Protein AF-A0A0G4MJD3-F1 (afdb_monomer)

InterPro domains:
  IPR001326 Translation elongation factor EF1B, beta/delta chains, conserved site [PS00824] (69-77)
  IPR018940 Elongation factor 1 beta central acidic region, eukaryote [PF10587] (75-102)
  IPR018940 Elongation factor 1 beta central acidic region, eukaryote [SM01182] (75-102)
  IPR049720 Translation elongation factor EF1B, beta/delta subunit [PTHR11595] (1-117)

pLDDT: mean 70.7, std 16.85, range [39.75, 95.25]

Mean predicted aligned error: 18.79 Å

Solvent-accessible surface area (backbone atoms only — not comparable to full-atom values): 8006 Å² total; per-residue (Å²): 95,68,70,40,45,52,70,69,47,92,63,80,54,57,51,89,84,34,49,67,59,24,51,48,47,58,55,55,58,75,42,61,91,45,63,86,76,54,87,77,68,84,83,57,60,47,76,80,71,59,70,98,77,68,86,75,70,93,46,88,87,71,63,78,83,74,68,98,66,74,93,74,69,70,87,75,72,86,77,75,94,81,76,60,79,64,57,56,52,55,50,50,52,53,51,52,52,50,50,52,57,57,69,69,49,80,77,81,76,83,80,84,85,85,85,83,134

Sequence (117 aa):
ADVAVFKALSSGPDAAKYPYAARWYKHIATYESEFASLAGDASKPYSVYGPEAGELTLNPAKAPAAEEDEDDVDLFGSDDEEEDAEAARIREERLAEYKKKKEAKPKTTAKSVVTLD

Structure (mmCIF, N/CA/C/O backbone):
data_AF-A0A0G4MJD3-F1
#
_entry.id   AF-A0A0G4MJD3-F1
#
loop_
_atom_site.group_PDB
_atom_site.id
_atom_site.type_symbol
_atom_site.label_atom_id
_atom_site.label_alt_id
_atom_site.label_comp_id
_atom_site.label_asym_id
_atom_site.label_entity_id
_atom_site.label_seq_id
_atom_site.pdbx_PDB_ins_code
_atom_site.Cartn_x
_atom_site.Cartn_y
_atom_site.Cartn_z
_atom_site.occupancy
_atom_site.B_iso_or_equiv
_atom_site.auth_seq_id
_atom_site.auth_comp_id
_atom_site.auth_asym_id
_atom_site.auth_atom_id
_atom_site.pdbx_PDB_model_num
ATOM 1 N N . ALA A 1 1 ? -2.121 5.730 -4.183 1.00 84.00 1 ALA A N 1
ATOM 2 C CA . ALA A 1 1 ? -1.960 4.264 -4.137 1.00 84.00 1 ALA A CA 1
ATOM 3 C C . ALA A 1 1 ? -2.470 3.699 -2.812 1.00 84.00 1 ALA A C 1
ATOM 5 O O . ALA A 1 1 ? -3.474 3.000 -2.842 1.00 84.00 1 ALA A O 1
ATOM 6 N N . ASP A 1 2 ? -1.888 4.059 -1.658 1.00 89.75 2 ASP A N 1
ATOM 7 C CA . ASP A 1 2 ? -2.256 3.470 -0.354 1.00 89.75 2 ASP A CA 1
ATOM 8 C C . ASP A 1 2 ? -3.740 3.581 -0.013 1.00 89.75 2 ASP A C 1
ATOM 10 O O . ASP A 1 2 ? -4.364 2.576 0.299 1.00 89.75 2 ASP A O 1
ATOM 14 N N . VAL A 1 3 ? -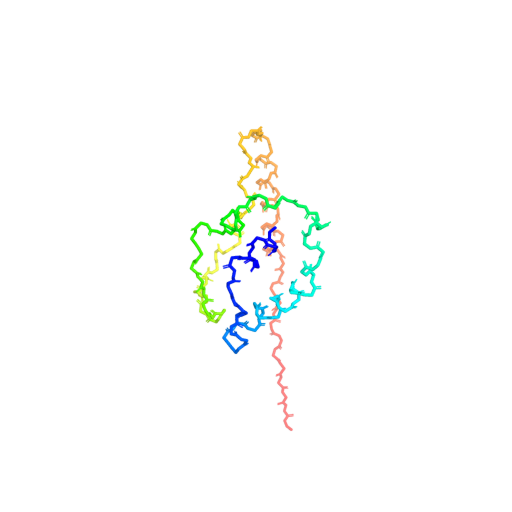4.334 4.771 -0.148 1.00 90.69 3 VAL A N 1
ATOM 15 C CA . VAL A 1 3 ? -5.766 4.984 0.132 1.00 90.69 3 VAL A CA 1
ATOM 16 C C . VAL A 1 3 ? -6.656 4.141 -0.788 1.00 90.69 3 VAL A C 1
ATOM 18 O O . VAL A 1 3 ? -7.682 3.627 -0.349 1.00 90.69 3 VAL A O 1
ATOM 21 N N . ALA A 1 4 ? -6.270 3.971 -2.056 1.00 90.12 4 ALA A N 1
ATOM 22 C CA . ALA A 1 4 ? -7.028 3.171 -3.018 1.00 90.12 4 ALA A CA 1
ATOM 23 C C . ALA A 1 4 ? -6.967 1.674 -2.674 1.00 90.12 4 ALA A C 1
ATOM 25 O O . ALA A 1 4 ? -7.998 1.007 -2.682 1.00 90.12 4 ALA A O 1
ATOM 26 N N . VAL A 1 5 ? -5.784 1.163 -2.311 1.00 89.75 5 VAL A N 1
ATOM 27 C CA . VAL A 1 5 ? -5.605 -0.229 -1.866 1.00 89.75 5 VAL A CA 1
ATOM 28 C C . VAL A 1 5 ? -6.307 -0.450 -0.523 1.00 89.75 5 VAL A C 1
ATOM 30 O O . VAL A 1 5 ? -7.046 -1.413 -0.372 1.00 89.75 5 VAL A O 1
ATOM 33 N N . PHE A 1 6 ? -6.162 0.468 0.433 1.00 91.06 6 PHE A N 1
ATOM 34 C CA . PHE A 1 6 ? -6.792 0.386 1.751 1.00 91.06 6 PHE A CA 1
ATOM 35 C C . PHE A 1 6 ? -8.321 0.342 1.659 1.00 91.06 6 PHE A C 1
ATOM 37 O O . PHE A 1 6 ? -8.932 -0.511 2.288 1.00 91.06 6 PHE A O 1
ATOM 44 N N . LYS A 1 7 ? -8.938 1.189 0.821 1.00 89.38 7 LYS A N 1
ATOM 45 C CA . LYS A 1 7 ? -10.393 1.175 0.578 1.00 89.38 7 LYS A CA 1
ATOM 46 C C . LYS A 1 7 ? -10.880 -0.088 -0.137 1.00 89.38 7 LYS A C 1
ATOM 48 O O . LYS A 1 7 ? -12.045 -0.445 0.007 1.00 89.38 7 LYS A O 1
ATOM 53 N N . ALA A 1 8 ? -10.020 -0.746 -0.917 1.00 89.44 8 ALA A N 1
ATOM 54 C CA . ALA A 1 8 ? -10.349 -2.014 -1.563 1.00 89.44 8 ALA A CA 1
ATOM 55 C C . ALA A 1 8 ? -10.354 -3.191 -0.571 1.00 89.44 8 ALA A C 1
ATOM 57 O O . ALA A 1 8 ? -11.041 -4.186 -0.801 1.00 89.44 8 ALA A O 1
ATOM 58 N N . LEU A 1 9 ? -9.621 -3.084 0.543 1.00 88.06 9 LEU A N 1
ATOM 59 C CA . LEU A 1 9 ? -9.663 -4.061 1.625 1.00 88.06 9 LEU A CA 1
ATOM 60 C C . LEU A 1 9 ? -10.852 -3.767 2.550 1.00 88.06 9 LEU A C 1
ATOM 62 O O . LEU A 1 9 ? -10.874 -2.778 3.271 1.00 88.06 9 LEU A O 1
ATOM 66 N N . SER A 1 10 ? -11.824 -4.677 2.591 1.00 81.81 10 SER A N 1
ATOM 67 C CA . SER A 1 10 ? -12.984 -4.578 3.490 1.00 81.81 10 SER A CA 1
ATOM 68 C C . SER A 1 10 ? -12.649 -4.820 4.968 1.00 81.81 10 SER A C 1
ATOM 70 O O . SER A 1 10 ? -13.435 -4.475 5.847 1.00 81.81 10 SER A O 1
ATOM 72 N N . SER A 1 11 ? -11.514 -5.459 5.255 1.00 86.50 11 SER A N 1
ATOM 73 C CA . SER A 1 11 ? -11.064 -5.778 6.611 1.00 86.50 11 SER A CA 1
ATOM 74 C C . SER A 1 11 ? -9.547 -5.927 6.677 1.00 86.50 11 SER A C 1
ATOM 76 O O . SER A 1 11 ? -8.898 -6.248 5.679 1.00 86.50 11 SER A O 1
ATOM 78 N N . GLY A 1 12 ? -8.991 -5.765 7.879 1.00 86.94 12 GLY A N 1
ATOM 79 C CA . GLY A 1 12 ? -7.562 -5.932 8.130 1.00 86.94 12 GLY A CA 1
ATOM 80 C C . GLY A 1 12 ? -7.047 -7.334 7.751 1.00 86.94 12 GLY A C 1
ATOM 81 O O . GLY A 1 12 ? -7.713 -8.323 8.067 1.00 86.94 12 GLY A O 1
ATOM 82 N N . PRO A 1 13 ? -5.868 -7.446 7.110 1.00 91.12 13 PRO A N 1
ATOM 83 C CA . PRO A 1 13 ? -5.239 -8.730 6.805 1.00 91.12 13 PRO A CA 1
ATOM 84 C C . PRO A 1 13 ? -4.919 -9.545 8.065 1.00 91.12 13 PRO A C 1
ATOM 86 O O . PRO A 1 13 ? -4.582 -8.984 9.110 1.00 91.12 13 PRO A O 1
ATOM 89 N N . ASP A 1 14 ? -4.954 -10.874 7.945 1.00 90.00 14 ASP A N 1
ATOM 90 C CA . ASP A 1 14 ? -4.515 -11.785 9.007 1.00 90.00 14 ASP A CA 1
ATOM 91 C C . ASP A 1 14 ? -3.034 -11.539 9.340 1.00 90.00 14 ASP A C 1
ATOM 93 O O . ASP A 1 14 ? -2.162 -11.669 8.481 1.00 90.00 14 ASP A O 1
ATOM 97 N N . ALA A 1 15 ? -2.740 -11.179 10.591 1.00 91.19 15 ALA A N 1
ATOM 98 C CA . ALA A 1 15 ? -1.389 -10.825 11.020 1.00 91.19 15 ALA A CA 1
ATOM 99 C C . ALA A 1 15 ? -0.441 -12.026 11.164 1.00 91.19 15 ALA A C 1
ATOM 101 O O . ALA A 1 15 ? 0.772 -11.837 11.104 1.00 91.19 15 ALA A O 1
ATOM 102 N N . ALA A 1 16 ? -0.964 -13.239 11.359 1.00 90.81 16 ALA A N 1
ATOM 103 C CA . ALA A 1 16 ? -0.155 -14.451 11.436 1.00 90.81 16 ALA A CA 1
ATOM 104 C C . ALA A 1 16 ? 0.283 -14.905 10.038 1.00 90.81 16 ALA A C 1
ATOM 106 O O . ALA A 1 16 ? 1.418 -15.338 9.854 1.00 90.81 16 ALA A O 1
ATOM 107 N N . LYS A 1 17 ? -0.601 -14.764 9.044 1.00 90.31 17 LYS A N 1
ATOM 108 C CA . LYS A 1 17 ? -0.313 -15.119 7.651 1.00 90.31 17 LYS A CA 1
ATOM 109 C C . LYS A 1 17 ? 0.391 -13.999 6.882 1.00 90.31 17 LYS A C 1
ATOM 111 O O . LYS A 1 17 ? 1.259 -14.273 6.060 1.00 90.31 17 LYS A O 1
ATOM 116 N N . TYR A 1 18 ? 0.035 -12.746 7.157 1.00 91.00 18 TYR A N 1
ATOM 117 C CA . TYR A 1 18 ? 0.523 -11.562 6.447 1.00 91.00 18 TYR A CA 1
ATOM 118 C C . TYR A 1 18 ? 0.950 -10.458 7.430 1.00 91.00 18 TYR A C 1
ATOM 120 O O . TYR A 1 18 ? 0.321 -9.396 7.499 1.00 91.00 18 TYR A O 1
ATOM 128 N N . PRO A 1 19 ? 2.046 -10.659 8.185 1.00 91.44 19 PRO A N 1
ATOM 129 C CA . PRO A 1 19 ? 2.461 -9.734 9.242 1.00 91.44 19 PRO A CA 1
ATOM 130 C C . PRO A 1 19 ? 2.745 -8.320 8.718 1.00 91.44 19 PRO A C 1
ATOM 132 O O . PRO A 1 19 ? 2.367 -7.329 9.345 1.00 91.44 19 PRO A O 1
ATOM 135 N N . TYR A 1 20 ? 3.364 -8.209 7.540 1.00 92.31 20 TYR A N 1
ATOM 136 C CA . TYR A 1 20 ? 3.697 -6.916 6.939 1.00 92.31 20 TYR A CA 1
ATOM 137 C C . TYR A 1 20 ? 2.464 -6.185 6.402 1.00 92.31 20 TYR A C 1
ATOM 139 O O . TYR A 1 20 ? 2.330 -4.984 6.636 1.00 92.31 20 TYR A O 1
ATOM 147 N N . ALA A 1 21 ? 1.536 -6.904 5.762 1.00 91.44 21 ALA A N 1
ATOM 148 C CA . ALA A 1 2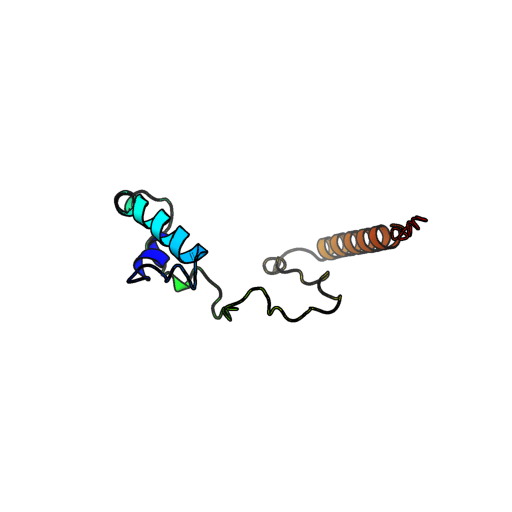1 ? 0.285 -6.325 5.275 1.00 91.44 21 ALA A CA 1
ATOM 149 C C . ALA A 1 21 ? -0.600 -5.863 6.441 1.00 91.44 21 ALA A C 1
ATOM 151 O O . ALA A 1 21 ? -1.150 -4.767 6.402 1.00 91.44 21 ALA A O 1
ATOM 152 N N . ALA A 1 22 ? -0.676 -6.647 7.521 1.00 92.69 22 ALA A N 1
ATOM 153 C CA . ALA A 1 22 ? -1.397 -6.262 8.729 1.00 92.69 22 ALA A CA 1
ATOM 154 C C . ALA A 1 22 ? -0.772 -5.034 9.418 1.00 92.69 22 ALA A C 1
ATOM 156 O O . ALA A 1 22 ? -1.498 -4.165 9.906 1.00 92.69 22 ALA A O 1
ATOM 157 N N . ARG A 1 23 ? 0.567 -4.925 9.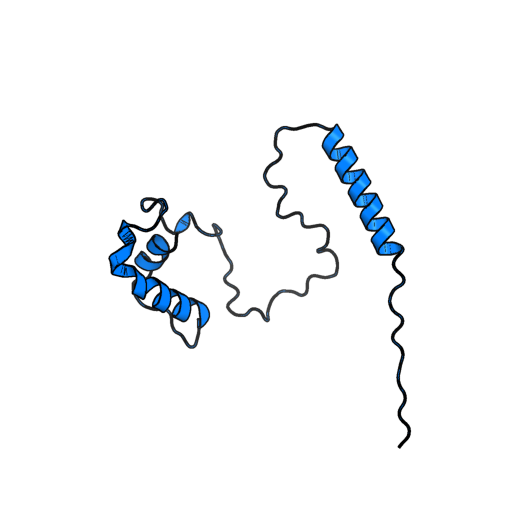445 1.00 94.88 23 ARG A N 1
ATOM 158 C CA . ARG A 1 23 ? 1.267 -3.735 9.960 1.00 94.88 23 ARG A CA 1
ATOM 159 C C . ARG A 1 23 ? 0.973 -2.501 9.109 1.00 94.88 23 ARG A C 1
ATOM 161 O O . ARG A 1 23 ? 0.658 -1.455 9.667 1.00 94.88 23 ARG A O 1
ATOM 168 N N . TRP A 1 24 ? 1.068 -2.628 7.786 1.00 95.25 24 TRP A N 1
ATOM 169 C CA . TRP A 1 24 ? 0.748 -1.549 6.849 1.00 95.25 24 TRP A CA 1
ATOM 170 C C . TRP A 1 24 ? -0.712 -1.109 6.987 1.00 95.25 24 TRP A C 1
ATOM 172 O O . TRP A 1 24 ? -0.958 0.076 7.165 1.00 95.25 24 TRP A O 1
ATOM 182 N N . TYR A 1 25 ? -1.669 -2.041 7.038 1.00 94.44 25 TYR A N 1
ATOM 183 C CA . TYR A 1 25 ? -3.089 -1.716 7.202 1.00 94.44 25 TYR A CA 1
ATOM 184 C C . TYR A 1 25 ? -3.346 -0.912 8.482 1.00 94.44 25 TYR A C 1
ATOM 186 O O . TYR A 1 25 ? -4.009 0.119 8.447 1.00 94.44 25 TYR A O 1
ATOM 194 N N . LYS A 1 26 ? -2.771 -1.340 9.615 1.00 94.69 26 LYS A N 1
ATOM 195 C CA . LYS A 1 26 ? -2.870 -0.598 10.883 1.00 94.69 26 LYS A CA 1
ATOM 196 C C . LYS A 1 26 ? -2.250 0.793 10.793 1.00 94.69 26 LYS A C 1
ATOM 198 O O . LYS A 1 26 ? -2.775 1.714 11.400 1.00 94.69 26 LYS A O 1
ATOM 203 N N . HIS A 1 27 ? -1.146 0.934 10.062 1.00 94.50 27 HIS A N 1
ATOM 204 C CA . HIS A 1 27 ? -0.501 2.222 9.849 1.00 94.50 27 HIS A CA 1
ATOM 205 C C . HIS A 1 27 ? -1.361 3.146 8.983 1.00 94.50 27 HIS A C 1
ATOM 207 O O . HIS A 1 27 ? -1.615 4.271 9.379 1.00 94.50 27 HIS A O 1
ATOM 213 N N . ILE A 1 28 ? -1.883 2.679 7.849 1.00 93.50 28 ILE A N 1
ATOM 214 C CA . ILE A 1 28 ? -2.734 3.506 6.983 1.00 93.50 28 ILE A CA 1
ATOM 215 C C . ILE A 1 28 ? -4.054 3.876 7.669 1.00 93.50 28 ILE A C 1
ATOM 217 O O . ILE A 1 28 ? -4.525 4.999 7.508 1.00 93.50 28 ILE A O 1
ATOM 221 N N . ALA A 1 29 ? -4.605 2.995 8.507 1.00 93.12 29 ALA A N 1
ATOM 222 C CA . ALA A 1 29 ? -5.796 3.295 9.300 1.00 93.12 29 ALA A CA 1
ATOM 223 C C . ALA A 1 29 ? -5.618 4.516 10.226 1.00 93.12 29 ALA A C 1
ATOM 225 O O . ALA A 1 29 ? -6.587 5.224 10.479 1.00 93.12 29 ALA A O 1
ATOM 226 N N . THR A 1 30 ? -4.401 4.826 10.700 1.00 94.31 30 THR A N 1
ATOM 227 C CA . THR A 1 30 ? -4.191 6.033 11.525 1.00 94.31 30 THR A CA 1
ATOM 228 C C . THR A 1 30 ? -4.324 7.333 10.735 1.00 94.31 30 THR A C 1
ATOM 230 O O . THR A 1 30 ? -4.501 8.382 11.342 1.00 94.31 30 THR A O 1
ATOM 233 N N . TYR A 1 31 ? -4.254 7.275 9.402 1.00 91.88 31 TYR A N 1
ATOM 234 C CA . TYR A 1 31 ? -4.370 8.427 8.505 1.00 91.88 31 TYR A CA 1
ATOM 235 C C . TYR A 1 31 ? -5.773 8.586 7.904 1.00 91.88 31 TYR A C 1
ATOM 237 O O . TYR A 1 31 ? -5.957 9.410 7.011 1.00 91.88 31 TYR A O 1
ATOM 245 N N . GLU A 1 32 ? -6.773 7.830 8.372 1.00 89.19 32 GLU A N 1
ATOM 246 C CA . GLU A 1 32 ? -8.118 7.817 7.777 1.00 89.19 32 GLU A CA 1
ATOM 247 C C . GLU A 1 32 ? -8.765 9.210 7.705 1.00 89.19 32 GLU A C 1
ATOM 249 O O . GLU A 1 32 ? -9.359 9.570 6.687 1.00 89.19 32 GLU A O 1
ATOM 254 N N . SER A 1 33 ? -8.568 10.045 8.729 1.00 90.31 33 SER A N 1
ATOM 255 C CA . SER A 1 33 ? -9.048 11.434 8.745 1.00 90.31 33 SER A CA 1
ATOM 256 C C . SER A 1 33 ? -8.331 12.356 7.754 1.00 90.31 33 SER A C 1
ATOM 258 O O . SER A 1 33 ? -8.861 13.405 7.399 1.00 90.31 33 SER A O 1
ATOM 260 N N . GLU A 1 34 ? -7.134 11.982 7.307 1.00 92.50 34 GLU A N 1
ATOM 261 C CA . GLU A 1 34 ? -6.262 12.784 6.443 1.00 92.50 34 GLU A CA 1
ATOM 262 C C . GLU A 1 34 ? -6.257 12.287 4.991 1.00 92.50 34 GLU A C 1
ATOM 264 O O . GLU A 1 34 ? -5.608 12.884 4.134 1.00 92.50 34 GLU A O 1
ATOM 269 N N . PHE A 1 35 ? -7.019 11.237 4.657 1.00 90.00 35 PHE A N 1
ATOM 270 C CA . PHE A 1 35 ? -7.058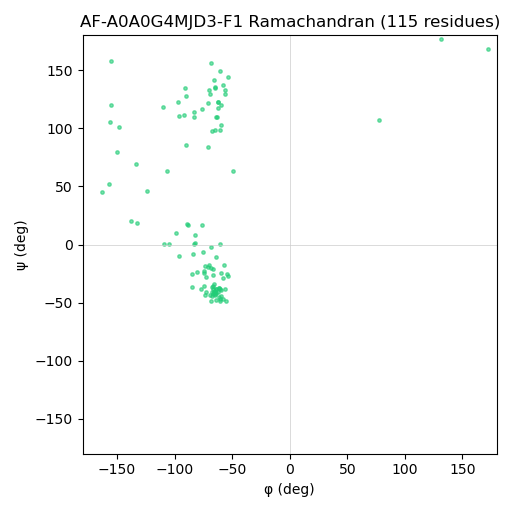 10.666 3.303 1.00 90.00 35 PHE A CA 1
ATOM 271 C C . PHE A 1 35 ? -7.397 11.678 2.199 1.00 90.00 35 PHE A C 1
ATOM 273 O O . PHE A 1 35 ? -7.008 11.466 1.053 1.00 90.00 35 PHE A O 1
ATOM 280 N N . ALA A 1 36 ? -8.103 12.764 2.524 1.00 87.06 36 ALA A N 1
ATOM 281 C CA . ALA A 1 36 ? -8.426 13.831 1.578 1.00 87.06 36 ALA A CA 1
ATOM 282 C C . ALA A 1 36 ? -7.276 14.832 1.348 1.00 87.06 36 ALA A C 1
ATOM 284 O O . ALA A 1 36 ? -7.254 15.494 0.315 1.00 87.06 36 ALA A O 1
ATOM 285 N N . SER A 1 37 ? -6.339 14.959 2.292 1.00 88.38 37 SER A N 1
ATOM 286 C CA . SER A 1 37 ? -5.189 15.872 2.205 1.00 88.38 37 SER A CA 1
ATOM 287 C C . SER A 1 37 ? -3.912 15.201 1.705 1.00 88.38 37 SER A C 1
ATOM 289 O O . SER A 1 37 ? -2.930 15.890 1.428 1.00 88.38 37 SER A O 1
ATOM 291 N N . LEU A 1 38 ? -3.898 13.870 1.601 1.00 85.44 38 LEU A N 1
ATOM 292 C CA . LEU A 1 38 ? -2.755 13.143 1.062 1.00 85.44 38 LEU A CA 1
ATOM 293 C C . LEU A 1 38 ? -2.549 13.487 -0.420 1.00 85.44 38 LEU A C 1
ATOM 295 O O . LEU A 1 38 ? -3.486 13.495 -1.216 1.00 85.44 38 LEU A O 1
ATOM 299 N N . ALA A 1 39 ? -1.294 13.736 -0.790 1.00 83.62 39 ALA A N 1
ATOM 300 C CA . ALA A 1 39 ? -0.917 13.981 -2.173 1.00 83.62 39 ALA A CA 1
ATOM 301 C C . ALA A 1 39 ? -1.128 12.725 -3.036 1.00 83.62 39 ALA A C 1
ATOM 303 O O . ALA A 1 39 ? -0.829 11.604 -2.619 1.00 83.62 39 ALA A O 1
ATOM 304 N N . GLY A 1 40 ? -1.600 12.922 -4.267 1.00 81.44 40 GLY A N 1
ATOM 305 C CA . GLY A 1 40 ? -1.767 11.862 -5.257 1.00 81.44 40 GLY A CA 1
ATOM 306 C C . GLY A 1 40 ? -3.135 11.877 -5.932 1.00 81.44 40 GLY A C 1
ATOM 307 O O . GLY A 1 40 ? -4.005 12.684 -5.619 1.00 81.44 40 GLY A O 1
ATOM 308 N N . ASP A 1 41 ? -3.309 10.966 -6.885 1.00 77.12 41 ASP A N 1
ATOM 309 C CA . ASP A 1 41 ? -4.565 10.796 -7.610 1.00 77.12 41 ASP A CA 1
ATOM 310 C C . ASP A 1 41 ? -5.443 9.748 -6.908 1.00 77.12 41 ASP A C 1
ATOM 312 O O . ASP A 1 41 ? -5.103 8.563 -6.861 1.00 77.12 41 ASP A O 1
ATOM 316 N N . ALA A 1 42 ? -6.559 10.200 -6.332 1.00 77.62 42 ALA A N 1
ATOM 317 C CA . ALA A 1 42 ? -7.524 9.357 -5.628 1.00 77.62 42 ALA A CA 1
ATOM 318 C C . ALA A 1 42 ? -8.552 8.682 -6.558 1.00 77.62 42 ALA A C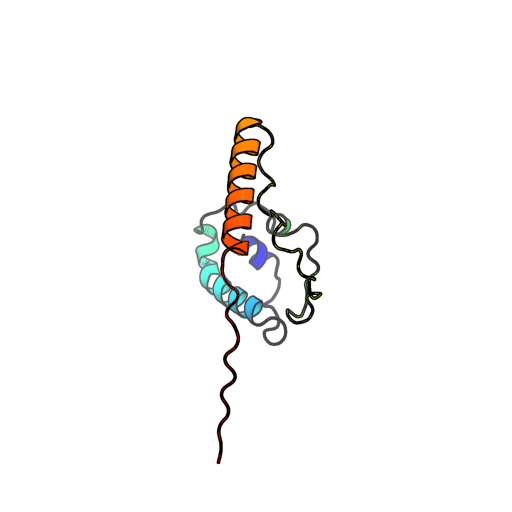 1
ATOM 320 O O . ALA A 1 42 ? -9.327 7.849 -6.090 1.00 77.62 42 ALA A O 1
ATOM 321 N N . SER A 1 43 ? -8.581 9.046 -7.845 1.00 78.38 43 SER A N 1
ATOM 322 C CA . SER A 1 43 ? -9.525 8.511 -8.835 1.00 78.38 43 SER A CA 1
ATOM 323 C C . SER A 1 43 ? -9.036 7.199 -9.455 1.00 78.38 43 SER A C 1
ATOM 325 O O . SER A 1 43 ? -9.830 6.375 -9.911 1.00 78.38 43 SER A O 1
ATOM 327 N N . LYS A 1 44 ? -7.717 6.977 -9.464 1.00 83.75 44 LYS A N 1
ATOM 328 C CA . LYS A 1 44 ? -7.120 5.775 -10.054 1.00 83.75 44 LYS A CA 1
ATOM 329 C C . LYS A 1 44 ? -7.460 4.527 -9.224 1.00 83.75 44 LYS A C 1
ATOM 331 O O . LYS A 1 44 ? -7.246 4.533 -8.006 1.00 83.75 44 LYS A O 1
ATOM 336 N N . PRO A 1 45 ? -7.959 3.446 -9.855 1.00 81.00 45 PRO A N 1
ATOM 337 C CA . PRO A 1 45 ? -8.279 2.215 -9.146 1.00 81.00 45 PRO A CA 1
ATOM 338 C C . PRO A 1 45 ? -7.003 1.536 -8.641 1.00 81.00 45 PRO A C 1
ATOM 340 O O . PRO A 1 45 ? -5.916 1.713 -9.193 1.00 81.00 45 PRO A O 1
ATOM 343 N N . TYR A 1 46 ? -7.143 0.718 -7.597 1.00 80.88 46 TYR A N 1
ATOM 344 C CA . TYR A 1 46 ? -6.014 0.005 -6.993 1.00 80.88 46 TYR A CA 1
ATOM 345 C C . TYR A 1 46 ? -5.298 -0.939 -7.977 1.00 80.88 46 TYR A C 1
ATOM 347 O O . TYR A 1 46 ? -4.113 -1.195 -7.803 1.00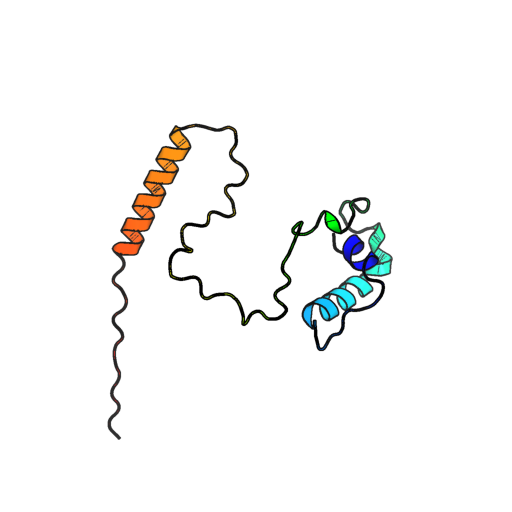 80.88 46 TYR A O 1
ATOM 355 N N . SER A 1 47 ? -5.985 -1.407 -9.027 1.00 82.50 47 SER A N 1
ATOM 356 C CA . SER A 1 47 ? -5.442 -2.304 -10.056 1.00 82.50 47 SER A CA 1
ATOM 357 C C . SER A 1 47 ? -4.353 -1.677 -10.929 1.00 82.50 47 SER A C 1
ATOM 359 O O . SER A 1 47 ? -3.558 -2.404 -11.501 1.00 82.50 47 SER A O 1
ATOM 361 N N . VAL A 1 48 ? -4.278 -0.345 -11.008 1.00 85.12 48 VAL A N 1
ATOM 362 C CA . VAL A 1 48 ? -3.206 0.364 -11.738 1.00 85.12 48 VAL A CA 1
ATOM 363 C C . VAL A 1 48 ? -1.879 0.308 -10.972 1.00 85.12 48 VAL A C 1
ATOM 365 O O . VAL A 1 48 ? -0.813 0.546 -11.532 1.00 85.12 48 VAL A O 1
ATOM 368 N N . TYR A 1 49 ? -1.931 0.006 -9.673 1.00 76.25 49 TYR A N 1
ATOM 369 C CA . TYR A 1 49 ? -0.783 0.007 -8.775 1.00 76.25 49 TYR A CA 1
ATOM 370 C C . TYR A 1 49 ? -0.373 -1.430 -8.434 1.00 76.25 49 TYR A C 1
ATOM 372 O O . TYR A 1 49 ? -0.463 -1.860 -7.286 1.00 76.25 49 TYR A O 1
ATOM 380 N N . GLY A 1 50 ? 0.053 -2.190 -9.440 1.00 69.12 50 GLY A N 1
ATOM 381 C CA . GLY A 1 50 ? 0.560 -3.548 -9.263 1.00 69.12 50 GLY A CA 1
ATOM 382 C C . GLY A 1 50 ? 0.794 -4.261 -10.595 1.00 69.12 50 GLY A C 1
ATOM 383 O O . GLY A 1 50 ? 0.368 -3.765 -11.635 1.00 69.12 50 GLY A O 1
ATOM 384 N N . PRO A 1 51 ? 1.482 -5.412 -10.586 1.00 70.50 51 PRO A N 1
ATOM 385 C CA . PRO A 1 51 ? 1.606 -6.249 -11.774 1.00 70.50 51 PRO A CA 1
ATOM 386 C C . PRO A 1 51 ? 0.230 -6.804 -12.186 1.00 70.50 51 PRO A C 1
ATOM 388 O O . PRO A 1 51 ? -0.511 -7.294 -11.335 1.00 70.50 51 PRO A O 1
ATOM 391 N N . GLU A 1 52 ? -0.083 -6.771 -13.489 1.00 64.62 52 GLU A N 1
ATOM 392 C CA . GLU A 1 52 ? -1.339 -7.283 -14.088 1.00 64.62 52 GLU A CA 1
ATOM 393 C C . GLU A 1 52 ? -1.630 -8.753 -13.710 1.00 64.62 52 GLU A C 1
ATOM 395 O O . GLU A 1 52 ? -2.783 -9.166 -13.603 1.00 64.62 52 GLU A O 1
ATOM 400 N N . ALA A 1 53 ? -0.582 -9.536 -13.429 1.00 59.00 53 ALA A N 1
ATOM 401 C CA . ALA A 1 53 ? -0.665 -10.859 -12.822 1.00 59.00 53 ALA A CA 1
ATOM 402 C C . ALA A 1 53 ? 0.577 -11.108 -11.951 1.00 59.00 53 ALA A C 1
ATOM 404 O O . ALA A 1 53 ? 1.654 -11.420 -12.454 1.00 59.00 53 ALA A O 1
ATOM 405 N N . GLY A 1 54 ? 0.445 -10.952 -10.634 1.00 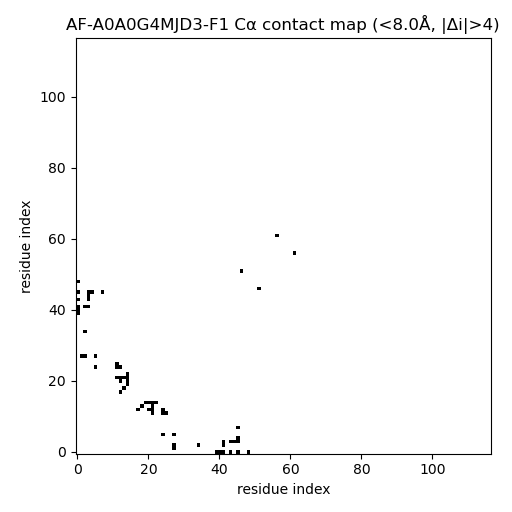53.81 54 GLY A N 1
ATOM 406 C CA . GLY A 1 54 ? 1.479 -11.356 -9.682 1.00 53.81 54 GLY A CA 1
ATOM 407 C C . GLY A 1 54 ? 1.179 -12.745 -9.133 1.00 53.81 54 GLY A C 1
ATOM 408 O O . GLY A 1 54 ? 0.241 -12.896 -8.350 1.00 53.81 54 GLY A O 1
ATOM 409 N N . GLU A 1 55 ? 1.975 -13.757 -9.491 1.00 50.59 55 GLU A N 1
ATOM 410 C CA . GLU A 1 55 ? 2.054 -14.980 -8.689 1.00 50.59 55 GLU A CA 1
ATOM 411 C C . GLU A 1 55 ? 2.547 -14.588 -7.293 1.00 50.59 55 GLU A C 1
ATOM 413 O O . GLU A 1 55 ? 3.730 -14.348 -7.058 1.00 50.59 55 GLU A O 1
ATOM 418 N N . LEU A 1 56 ? 1.611 -14.455 -6.352 1.00 52.69 56 LEU A N 1
ATOM 419 C CA . LEU A 1 56 ? 1.931 -14.179 -4.961 1.00 52.69 56 LEU A CA 1
ATOM 420 C C . LEU A 1 56 ? 2.628 -15.412 -4.389 1.00 52.69 56 LEU A C 1
ATOM 422 O O . LEU A 1 56 ? 1.983 -16.381 -3.979 1.00 52.69 56 LEU A O 1
ATOM 426 N N . THR A 1 57 ? 3.958 -15.379 -4.346 1.00 47.88 57 THR A N 1
ATOM 427 C CA . THR A 1 57 ? 4.739 -16.358 -3.603 1.00 47.88 57 THR A CA 1
ATOM 428 C C . THR A 1 57 ? 4.410 -16.178 -2.122 1.00 47.88 57 THR A C 1
ATOM 430 O O . THR A 1 57 ? 4.920 -15.311 -1.420 1.00 47.88 57 THR A O 1
ATOM 433 N N . LEU A 1 58 ? 3.513 -17.028 -1.614 1.00 52.94 58 LEU A N 1
ATOM 434 C CA . LEU A 1 58 ? 3.111 -17.088 -0.201 1.00 52.94 58 LEU A CA 1
ATOM 435 C C . LEU A 1 58 ? 4.283 -17.405 0.751 1.00 52.94 58 LEU A C 1
ATOM 437 O O . LEU A 1 58 ? 4.080 -17.543 1.956 1.00 52.94 58 LEU A O 1
ATOM 441 N N . ASN A 1 59 ? 5.497 -17.569 0.222 1.00 43.44 59 ASN A N 1
ATOM 442 C CA . ASN A 1 59 ? 6.698 -17.873 0.968 1.00 43.44 59 ASN A CA 1
ATOM 443 C C . ASN A 1 59 ? 7.947 -17.397 0.191 1.00 43.44 59 ASN A C 1
ATOM 445 O O . ASN A 1 59 ? 8.192 -17.916 -0.901 1.00 43.44 59 ASN A O 1
ATOM 449 N N . PRO A 1 60 ? 8.778 -16.490 0.741 1.00 54.44 60 PRO A N 1
ATOM 450 C CA . PRO A 1 60 ? 10.044 -16.097 0.113 1.00 54.44 60 PRO A CA 1
ATOM 451 C C . PRO A 1 60 ? 11.058 -17.255 0.014 1.00 54.44 60 PRO A C 1
ATOM 453 O O . PRO A 1 60 ? 12.057 -17.133 -0.682 1.00 54.44 60 PRO A O 1
ATOM 456 N N . ALA A 1 61 ? 10.813 -18.393 0.678 1.00 50.22 61 ALA A N 1
ATOM 457 C CA . ALA A 1 61 ? 11.701 -19.558 0.665 1.00 50.22 61 ALA A CA 1
ATOM 458 C C . ALA A 1 61 ? 11.534 -20.491 -0.552 1.00 50.22 61 ALA A C 1
ATOM 460 O O . ALA A 1 61 ? 12.205 -21.518 -0.622 1.00 50.22 61 ALA A O 1
ATOM 461 N N . LYS A 1 62 ? 10.630 -20.184 -1.491 1.00 47.94 62 LYS A N 1
ATOM 462 C CA . LYS A 1 62 ? 10.435 -20.970 -2.721 1.00 47.94 62 LYS A CA 1
ATOM 463 C C . LYS A 1 62 ? 10.588 -20.102 -3.969 1.00 47.94 62 LYS A C 1
ATOM 465 O O . LYS A 1 62 ? 9.769 -20.168 -4.878 1.00 47.94 62 LYS A O 1
ATOM 470 N N . ALA A 1 63 ? 11.632 -19.281 -3.998 1.00 46.81 63 ALA A N 1
ATOM 471 C CA . ALA A 1 63 ? 12.192 -18.845 -5.269 1.00 46.81 63 ALA A CA 1
ATOM 472 C C . ALA A 1 63 ? 12.884 -20.065 -5.915 1.00 46.81 63 ALA A C 1
ATOM 474 O O . ALA A 1 63 ? 13.592 -20.785 -5.199 1.00 46.81 63 ALA A O 1
ATOM 475 N N . PRO A 1 64 ? 12.668 -20.372 -7.208 1.00 40.56 64 PRO A N 1
ATOM 476 C CA . PRO A 1 64 ? 13.560 -21.289 -7.905 1.00 40.56 64 PRO A CA 1
ATOM 477 C C . PRO A 1 64 ? 14.979 -20.729 -7.780 1.00 40.56 64 PRO A C 1
ATOM 479 O O . PRO A 1 64 ? 15.181 -19.528 -7.941 1.00 40.56 64 PRO A O 1
ATOM 482 N N . ALA A 1 65 ? 15.940 -21.582 -7.418 1.00 46.62 65 ALA A N 1
ATOM 483 C CA . ALA A 1 65 ? 17.345 -21.224 -7.501 1.00 46.62 65 ALA A CA 1
ATOM 484 C C . ALA A 1 65 ? 17.618 -20.897 -8.969 1.00 46.62 65 ALA A C 1
ATOM 486 O O . ALA A 1 65 ? 17.648 -21.799 -9.806 1.00 46.62 65 ALA A O 1
ATOM 487 N N . ALA A 1 66 ? 17.707 -19.609 -9.276 1.00 43.94 66 ALA A N 1
ATOM 488 C CA . ALA A 1 66 ? 18.219 -19.168 -10.545 1.00 43.94 66 ALA A CA 1
ATOM 489 C C . ALA A 1 66 ? 19.673 -19.621 -10.598 1.00 43.94 66 ALA A C 1
ATOM 491 O O . ALA A 1 66 ? 20.517 -19.186 -9.810 1.00 43.94 66 ALA A O 1
ATOM 492 N N . GLU A 1 67 ? 19.922 -20.600 -11.461 1.00 39.75 67 GLU A N 1
ATOM 493 C CA . GLU A 1 67 ? 21.272 -20.872 -11.912 1.00 39.75 67 GLU A CA 1
ATOM 494 C C . GLU A 1 67 ? 21.879 -19.573 -12.453 1.00 39.75 67 GLU A C 1
ATOM 496 O O . GLU A 1 67 ? 21.172 -18.725 -12.994 1.00 39.75 67 GLU A O 1
ATOM 501 N N . GLU A 1 68 ? 23.178 -19.432 -12.208 1.00 44.09 68 GLU A N 1
ATOM 502 C CA . GLU A 1 68 ? 24.064 -18.283 -12.410 1.00 44.09 68 GLU A CA 1
ATOM 503 C C . GLU A 1 68 ? 24.014 -17.606 -13.805 1.00 44.09 68 GLU A C 1
ATOM 505 O O . GLU A 1 68 ? 25.033 -17.541 -14.482 1.00 44.09 68 GLU A O 1
ATOM 510 N N . ASP A 1 69 ? 22.879 -17.027 -14.205 1.00 45.66 69 ASP A N 1
ATOM 511 C CA . ASP A 1 69 ? 22.722 -16.187 -15.409 1.00 45.66 69 ASP A CA 1
ATOM 512 C C . ASP A 1 69 ? 21.847 -14.926 -15.152 1.00 45.66 69 ASP A C 1
ATOM 514 O O . ASP A 1 69 ? 21.337 -14.299 -16.076 1.00 45.66 69 ASP A O 1
ATOM 518 N N . GLU A 1 70 ? 21.676 -14.496 -13.891 1.00 46.94 70 GLU A N 1
ATOM 519 C CA . GLU A 1 70 ? 20.866 -13.308 -13.519 1.00 46.94 70 GLU A CA 1
ATOM 520 C C . GLU A 1 70 ? 21.587 -11.947 -13.648 1.00 46.94 70 GLU A C 1
ATOM 522 O O . GLU A 1 70 ? 20.996 -10.905 -13.372 1.00 46.94 70 GLU A O 1
ATOM 527 N N . ASP A 1 71 ? 22.846 -11.909 -14.088 1.00 50.59 71 ASP A N 1
ATOM 528 C CA . ASP A 1 71 ? 23.605 -10.652 -14.232 1.00 50.59 71 ASP A CA 1
ATOM 529 C C . ASP A 1 71 ? 23.312 -9.893 -15.551 1.00 50.59 71 ASP A C 1
ATOM 531 O O . ASP A 1 71 ? 23.997 -8.914 -15.855 1.00 50.59 71 ASP A O 1
ATOM 535 N N . ASP A 1 72 ? 22.318 -10.332 -16.337 1.00 54.03 72 ASP A N 1
ATOM 536 C CA . ASP A 1 72 ? 21.918 -9.713 -17.617 1.00 54.03 72 ASP A CA 1
ATOM 537 C C . ASP A 1 72 ? 20.398 -9.500 -17.755 1.00 54.03 72 ASP A C 1
ATOM 539 O O . ASP A 1 72 ? 19.880 -9.317 -18.855 1.00 54.03 72 ASP A O 1
ATOM 543 N N . VAL A 1 73 ? 19.646 -9.517 -16.648 1.00 52.34 73 VAL A N 1
ATOM 544 C CA . VAL A 1 73 ? 18.228 -9.130 -16.688 1.00 52.34 73 VAL A CA 1
ATOM 545 C C . VAL A 1 73 ? 18.118 -7.628 -16.425 1.00 52.34 73 VAL A C 1
ATOM 547 O O . VAL A 1 73 ? 17.932 -7.181 -15.293 1.00 52.34 73 VAL A O 1
ATOM 550 N N . ASP A 1 74 ? 18.252 -6.831 -17.487 1.00 64.56 74 ASP A N 1
ATOM 551 C CA . ASP A 1 74 ? 17.984 -5.390 -17.455 1.00 64.56 74 ASP A CA 1
ATOM 552 C C . ASP A 1 74 ? 16.473 -5.118 -17.337 1.00 64.56 74 ASP A C 1
ATOM 554 O O . ASP A 1 74 ? 15.763 -4.884 -18.315 1.00 64.56 74 ASP A O 1
ATOM 558 N N . LEU A 1 75 ? 15.972 -5.149 -16.098 1.00 64.38 75 LEU A N 1
ATOM 559 C CA . LEU A 1 75 ? 14.592 -4.793 -15.742 1.00 64.38 75 LEU A CA 1
ATOM 560 C C . LEU A 1 75 ? 14.269 -3.292 -15.900 1.00 64.38 75 LEU A C 1
ATOM 562 O O . LEU A 1 75 ? 13.129 -2.900 -15.651 1.00 64.38 75 LEU A O 1
ATOM 566 N N . PHE A 1 76 ? 15.234 -2.449 -16.283 1.00 53.38 76 PHE A N 1
ATOM 567 C CA . PHE A 1 76 ? 15.031 -1.013 -16.497 1.00 53.38 76 PHE A CA 1
ATOM 568 C C . PHE A 1 76 ? 15.083 -0.607 -17.978 1.00 53.38 76 PHE A C 1
ATOM 570 O O . PHE A 1 76 ? 14.841 0.557 -18.283 1.00 53.38 76 PHE A O 1
ATOM 577 N N . GLY A 1 77 ? 15.293 -1.549 -18.904 1.00 54.66 77 GLY A N 1
ATOM 578 C CA . GLY A 1 77 ? 15.334 -1.299 -20.352 1.00 54.66 77 GLY A CA 1
ATOM 579 C C . GLY A 1 77 ? 13.971 -1.077 -21.025 1.00 54.66 77 GLY A C 1
ATOM 580 O O . GLY A 1 77 ? 13.861 -1.204 -22.239 1.00 54.66 77 GLY A O 1
ATOM 581 N N . SER A 1 78 ? 12.913 -0.792 -20.260 1.00 46.53 78 SER A N 1
ATOM 582 C CA . SER A 1 78 ? 11.551 -0.608 -20.792 1.00 46.53 78 SER A CA 1
ATOM 583 C C . SER A 1 78 ? 11.217 0.836 -21.197 1.00 46.53 78 SER A C 1
ATOM 585 O O . SER A 1 78 ? 10.038 1.153 -21.320 1.00 46.53 78 SER A O 1
ATOM 587 N N . ASP A 1 79 ? 12.208 1.710 -21.389 1.00 48.53 79 ASP A N 1
ATOM 588 C CA . ASP A 1 79 ? 11.987 3.077 -21.890 1.00 48.53 79 ASP A CA 1
ATOM 589 C C . ASP A 1 79 ? 13.212 3.562 -22.688 1.00 48.53 79 ASP A C 1
ATOM 591 O O . ASP A 1 79 ? 14.085 4.236 -22.152 1.00 48.53 79 ASP A O 1
ATOM 595 N N . ASP A 1 80 ? 13.342 3.133 -23.949 1.00 50.25 80 ASP A N 1
ATOM 596 C CA . ASP A 1 80 ? 14.369 3.639 -24.884 1.00 50.25 80 ASP A CA 1
ATOM 597 C C . ASP A 1 80 ? 13.919 3.402 -26.340 1.00 50.25 80 ASP A C 1
ATOM 599 O O . ASP A 1 80 ? 14.607 2.756 -27.129 1.00 50.25 80 ASP A O 1
ATOM 603 N N . GLU A 1 81 ? 12.705 3.840 -26.700 1.00 47.78 81 GLU A N 1
ATOM 604 C CA . GLU A 1 81 ? 12.191 3.692 -28.075 1.00 47.78 81 GLU A CA 1
ATOM 605 C C . GLU A 1 81 ? 12.562 4.864 -29.002 1.00 47.78 81 GLU A C 1
ATOM 607 O O . GLU A 1 81 ? 11.958 4.994 -30.063 1.00 47.78 81 GLU A O 1
ATOM 612 N N . GLU A 1 82 ? 13.540 5.725 -28.669 1.00 48.84 82 GLU A N 1
ATOM 613 C CA . GLU A 1 82 ? 13.916 6.797 -29.607 1.00 48.84 82 GLU A CA 1
ATOM 614 C C . GLU A 1 82 ? 15.277 7.499 -29.383 1.00 48.84 82 GLU A C 1
ATOM 616 O O . GLU A 1 82 ? 15.329 8.713 -29.508 1.00 48.84 82 GLU A O 1
ATOM 621 N N . GLU A 1 83 ? 16.408 6.824 -29.112 1.00 49.19 83 GLU A N 1
ATOM 622 C CA . GLU A 1 83 ? 17.720 7.501 -29.271 1.00 49.19 83 GLU A CA 1
ATOM 623 C C . GLU A 1 83 ? 18.936 6.565 -29.501 1.00 49.19 83 GLU A C 1
ATOM 625 O O . GLU A 1 83 ? 19.515 5.963 -28.604 1.00 49.19 83 GLU A O 1
ATOM 630 N N . ASP A 1 84 ? 19.375 6.556 -30.764 1.00 51.88 84 ASP A N 1
ATOM 631 C CA . ASP A 1 84 ? 20.778 6.732 -31.163 1.00 51.88 84 ASP A CA 1
ATOM 632 C C . ASP A 1 84 ? 21.764 5.543 -31.025 1.00 51.88 84 ASP A C 1
ATOM 634 O O . ASP A 1 84 ? 22.270 5.178 -29.962 1.00 51.88 84 ASP A O 1
ATOM 638 N N . ALA A 1 85 ? 22.134 4.967 -32.174 1.00 55.84 85 ALA A N 1
ATOM 639 C CA . ALA A 1 85 ? 23.048 3.827 -32.317 1.00 55.84 85 ALA A CA 1
ATOM 640 C C . ALA 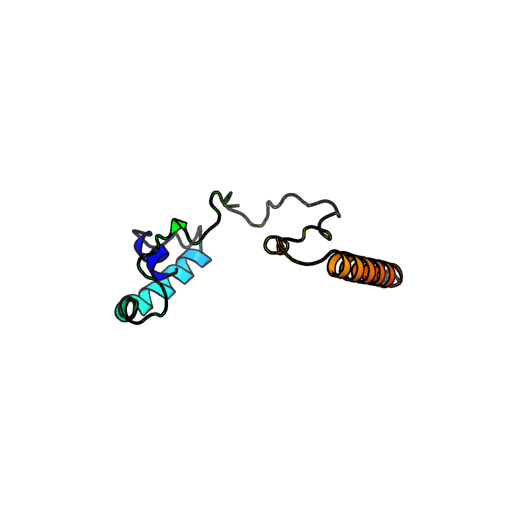A 1 85 ? 24.456 4.043 -31.709 1.00 55.84 85 ALA A C 1
ATOM 642 O O . ALA A 1 85 ? 25.180 3.073 -31.459 1.00 55.84 85 ALA A O 1
ATOM 643 N N . GLU A 1 86 ? 24.853 5.290 -31.443 1.00 51.03 86 GLU A N 1
ATOM 644 C CA . GLU A 1 86 ? 26.091 5.607 -30.721 1.00 51.03 86 GLU A CA 1
ATOM 645 C C . GLU A 1 86 ? 25.990 5.332 -29.212 1.00 51.03 86 GLU A C 1
ATOM 647 O O . GLU A 1 86 ? 26.946 4.827 -28.614 1.00 51.03 86 GLU A O 1
ATOM 652 N N . ALA A 1 87 ? 24.829 5.561 -28.589 1.00 55.34 87 ALA A N 1
ATOM 653 C CA . ALA A 1 87 ? 24.621 5.292 -27.167 1.00 55.34 87 ALA A CA 1
ATOM 654 C C . ALA A 1 87 ? 24.686 3.785 -26.864 1.00 55.34 87 ALA A C 1
ATOM 656 O O . ALA A 1 87 ? 25.266 3.373 -25.853 1.00 55.34 87 ALA A O 1
ATOM 657 N N . ALA A 1 88 ? 24.197 2.952 -27.788 1.00 59.75 88 ALA A N 1
ATOM 658 C CA . ALA A 1 88 ? 24.307 1.497 -27.708 1.00 59.75 88 ALA A CA 1
ATOM 659 C C . ALA A 1 88 ? 25.771 1.017 -27.731 1.00 59.75 88 ALA A C 1
ATOM 661 O O . ALA A 1 88 ? 26.150 0.152 -26.939 1.00 59.75 88 ALA A O 1
ATOM 662 N N . ARG A 1 89 ? 26.626 1.617 -28.574 1.00 62.78 89 ARG A N 1
ATOM 663 C CA . ARG A 1 89 ? 28.062 1.283 -28.652 1.00 62.78 89 ARG A CA 1
ATOM 664 C C . ARG A 1 89 ? 28.814 1.677 -27.382 1.00 62.78 89 ARG A C 1
ATOM 666 O O . ARG A 1 89 ? 29.602 0.881 -26.879 1.00 62.78 89 ARG A O 1
ATOM 673 N N . ILE A 1 90 ? 28.532 2.857 -26.829 1.00 63.97 90 ILE A N 1
ATOM 674 C CA . ILE A 1 90 ? 29.141 3.325 -25.572 1.00 63.97 90 ILE A CA 1
ATOM 675 C C . ILE A 1 90 ? 28.688 2.452 -24.391 1.00 63.97 90 ILE A C 1
ATOM 677 O O . ILE A 1 90 ? 29.480 2.149 -23.495 1.00 63.97 90 ILE A O 1
ATOM 681 N N . ARG A 1 91 ? 27.421 2.018 -24.378 1.00 64.50 91 ARG A N 1
ATOM 682 C CA . ARG A 1 91 ? 26.877 1.108 -23.359 1.00 64.50 91 ARG A CA 1
ATOM 683 C C . ARG A 1 91 ? 27.549 -0.267 -23.438 1.00 64.50 91 ARG A C 1
ATOM 685 O O . ARG A 1 91 ? 27.973 -0.794 -22.411 1.00 64.50 91 ARG A O 1
ATOM 692 N N . GLU A 1 92 ? 27.731 -0.801 -24.644 1.00 65.81 92 GLU A N 1
ATOM 693 C CA . GLU A 1 92 ? 28.403 -2.083 -24.881 1.00 65.81 92 GLU A CA 1
ATOM 694 C C . GLU A 1 92 ? 29.895 -2.044 -24.509 1.00 65.81 92 GLU A C 1
ATOM 696 O O . GLU A 1 92 ? 30.397 -2.962 -23.858 1.00 65.81 92 GLU A O 1
ATOM 701 N N . GLU A 1 93 ? 30.599 -0.956 -24.835 1.00 66.81 93 GLU A N 1
ATOM 702 C CA . GLU A 1 93 ?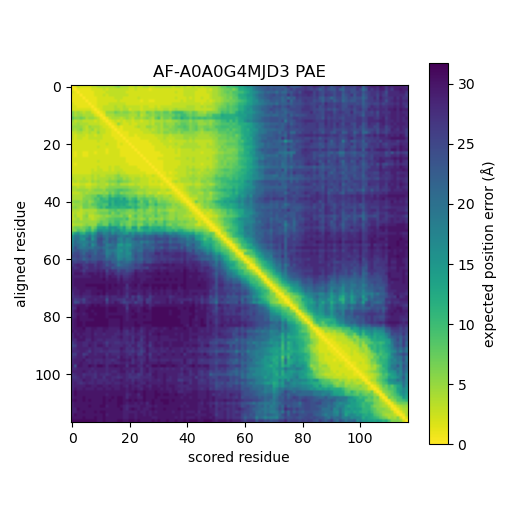 31.998 -0.755 -24.444 1.00 66.81 93 GLU A CA 1
ATOM 703 C C . GLU A 1 93 ? 32.149 -0.713 -22.916 1.00 66.81 93 GLU A C 1
ATOM 705 O O . GLU A 1 93 ? 32.985 -1.423 -22.350 1.00 66.81 93 GLU A O 1
ATOM 710 N N . ARG A 1 94 ? 31.268 0.016 -22.219 1.00 69.75 94 ARG A N 1
ATOM 711 C CA . ARG A 1 94 ? 31.255 0.066 -20.747 1.00 69.75 94 ARG A CA 1
ATOM 712 C C . ARG A 1 94 ? 30.925 -1.284 -20.113 1.00 69.75 94 ARG A C 1
ATOM 714 O O . ARG A 1 94 ? 31.528 -1.640 -19.100 1.00 69.75 94 ARG A O 1
ATOM 721 N N . LEU A 1 95 ? 30.008 -2.054 -20.700 1.00 64.38 95 LEU A N 1
ATOM 722 C CA . LEU A 1 95 ? 29.693 -3.412 -20.246 1.00 64.38 95 LEU A CA 1
ATOM 723 C C . LEU A 1 95 ? 30.892 -4.351 -20.419 1.00 64.38 95 LEU A C 1
ATOM 725 O O . LEU A 1 95 ? 31.210 -5.121 -19.510 1.00 64.38 95 LEU A O 1
ATOM 729 N N . ALA A 1 96 ? 31.600 -4.260 -21.545 1.00 71.25 96 ALA A N 1
ATOM 730 C CA . ALA A 1 96 ? 32.801 -5.049 -21.796 1.00 71.25 96 ALA A CA 1
ATOM 731 C C . ALA A 1 96 ? 33.942 -4.692 -20.826 1.00 71.25 96 ALA A C 1
ATOM 733 O O . ALA A 1 96 ? 34.634 -5.584 -20.322 1.00 71.25 96 ALA A O 1
ATOM 734 N N . GLU A 1 97 ? 34.123 -3.409 -20.507 1.00 70.56 97 GLU A N 1
ATOM 735 C CA . GLU A 1 97 ? 35.073 -2.962 -19.484 1.00 70.56 97 GLU A CA 1
ATOM 736 C C . GLU A 1 97 ? 34.706 -3.474 -18.086 1.00 70.56 97 GLU A C 1
ATOM 738 O O . GLU A 1 97 ? 35.582 -3.929 -17.341 1.00 70.56 97 GLU A O 1
ATOM 743 N N . TYR A 1 98 ? 33.419 -3.460 -17.725 1.00 61.03 98 TYR A N 1
ATOM 744 C CA . TYR A 1 98 ? 32.962 -3.949 -16.424 1.00 61.03 98 TYR A CA 1
ATOM 745 C C . TYR A 1 98 ? 33.141 -5.466 -16.287 1.00 61.03 98 TYR A C 1
ATOM 747 O O . TYR A 1 98 ? 33.621 -5.931 -15.249 1.00 61.03 98 TYR A O 1
ATOM 755 N N . LYS A 1 99 ? 32.849 -6.231 -17.349 1.00 69.88 99 LYS A N 1
ATOM 756 C CA . LYS A 1 99 ? 33.082 -7.684 -17.410 1.00 69.88 99 LYS A CA 1
ATOM 757 C C . LYS A 1 99 ? 34.567 -8.013 -17.231 1.00 69.88 99 LYS A C 1
ATOM 759 O O . LYS A 1 99 ? 34.914 -8.769 -16.324 1.00 69.88 99 LYS A O 1
ATOM 764 N N . LYS A 1 100 ? 35.463 -7.334 -17.957 1.00 71.88 100 LYS A N 1
ATOM 765 C CA . LYS A 1 100 ? 36.923 -7.495 -17.791 1.00 71.88 100 LYS A CA 1
ATOM 766 C C . LYS A 1 100 ? 37.408 -7.123 -16.386 1.00 71.88 100 LYS A C 1
ATOM 768 O O . LYS A 1 100 ? 38.273 -7.794 -15.829 1.00 71.88 100 LYS A O 1
ATOM 773 N N . LYS A 1 101 ? 36.849 -6.074 -15.773 1.00 67.75 101 LYS A N 1
ATOM 774 C CA . LYS A 1 101 ? 37.206 -5.644 -14.408 1.00 67.75 101 LYS A CA 1
ATOM 775 C C . LYS A 1 101 ? 36.674 -6.593 -13.326 1.00 67.75 101 LYS A C 1
ATOM 777 O O . LYS A 1 101 ? 37.281 -6.692 -12.257 1.00 67.75 101 LYS A O 1
ATOM 782 N N . LYS A 1 102 ? 35.566 -7.293 -13.591 1.00 66.44 102 LYS A N 1
ATOM 783 C CA . LYS A 1 102 ? 35.023 -8.363 -12.741 1.00 66.44 102 LYS A CA 1
ATOM 784 C C . LYS A 1 102 ? 35.867 -9.637 -12.856 1.00 66.44 102 LYS A C 1
ATOM 786 O O . LYS A 1 102 ? 36.206 -10.215 -11.829 1.00 66.44 102 LYS A O 1
ATOM 791 N N . GLU A 1 103 ? 36.275 -10.019 -14.065 1.00 63.91 103 GLU A N 1
ATOM 792 C CA . GLU A 1 103 ? 37.142 -11.182 -14.318 1.00 63.91 103 GLU A CA 1
ATOM 793 C C . GLU A 1 103 ? 38.562 -11.001 -13.769 1.00 63.91 103 GLU A C 1
ATOM 795 O O . GLU A 1 103 ? 39.151 -11.940 -13.238 1.00 63.91 103 GLU A O 1
ATOM 800 N N . ALA A 1 104 ? 39.102 -9.781 -13.831 1.00 65.12 104 ALA A N 1
ATOM 801 C CA . ALA A 1 104 ? 40.429 -9.465 -13.308 1.00 65.12 104 ALA A CA 1
ATOM 802 C C . ALA A 1 104 ? 40.488 -9.355 -11.772 1.00 65.12 104 ALA A C 1
ATOM 804 O O . ALA A 1 104 ? 41.579 -9.197 -11.218 1.00 65.12 104 ALA A O 1
ATOM 805 N N . LYS A 1 105 ? 39.353 -9.421 -11.055 1.00 65.44 105 LYS A N 1
ATOM 806 C CA . LYS A 1 105 ? 39.371 -9.477 -9.587 1.00 65.44 105 LYS A CA 1
ATOM 807 C C . LYS A 1 105 ? 39.762 -10.892 -9.144 1.00 65.44 105 LYS A C 1
ATOM 809 O O . LYS A 1 105 ? 39.002 -11.829 -9.390 1.00 65.44 105 LYS A O 1
ATOM 814 N N . PRO A 1 106 ? 40.906 -11.076 -8.457 1.00 63.47 106 PRO A N 1
ATOM 815 C CA . PRO A 1 106 ? 41.296 -12.391 -7.969 1.00 63.47 106 PRO A CA 1
ATOM 816 C C . PRO A 1 106 ? 40.247 -12.896 -6.972 1.00 63.47 106 PRO A C 1
ATOM 818 O O . PRO A 1 106 ? 39.963 -12.234 -5.970 1.00 63.47 106 PRO A O 1
ATOM 821 N N . LYS A 1 107 ? 39.658 -14.067 -7.253 1.00 61.03 107 LYS A N 1
ATOM 822 C CA . LYS A 1 107 ? 38.749 -14.751 -6.323 1.00 61.03 107 LYS A CA 1
ATOM 823 C C . LYS A 1 107 ? 39.490 -14.976 -5.003 1.00 61.03 107 LYS A C 1
ATOM 825 O O . LYS A 1 107 ? 40.614 -15.473 -4.993 1.00 61.03 107 LYS A O 1
ATOM 830 N N . THR A 1 108 ? 38.880 -14.584 -3.889 1.00 58.09 108 THR A N 1
ATOM 831 C CA . THR A 1 108 ? 39.480 -14.729 -2.560 1.00 58.09 108 THR A CA 1
ATOM 832 C C . THR A 1 108 ? 39.667 -16.209 -2.242 1.00 58.09 108 THR A C 1
ATOM 834 O O . THR A 1 108 ? 38.690 -16.925 -2.027 1.00 58.09 108 THR A O 1
ATOM 837 N N . THR A 1 109 ? 40.910 -16.683 -2.208 1.00 56.62 109 THR A N 1
ATOM 838 C CA . THR A 1 109 ? 41.226 -18.049 -1.781 1.00 56.62 109 THR A CA 1
ATOM 839 C C . THR A 1 109 ? 40.796 -18.234 -0.327 1.00 56.62 109 THR A C 1
ATOM 841 O O . THR A 1 109 ? 41.243 -17.492 0.553 1.00 56.62 109 THR A O 1
ATOM 844 N N . ALA A 1 110 ? 39.930 -19.213 -0.062 1.00 63.91 110 ALA A N 1
ATOM 845 C CA . ALA A 1 110 ? 39.537 -19.563 1.297 1.00 63.91 110 ALA A CA 1
ATOM 846 C C . ALA A 1 110 ? 40.773 -20.037 2.079 1.00 63.91 110 ALA A C 1
ATOM 848 O O . ALA A 1 110 ? 41.402 -21.032 1.722 1.00 63.91 110 ALA A O 1
ATOM 849 N N . LYS A 1 111 ? 41.146 -19.314 3.139 1.00 73.31 111 LYS A N 1
ATOM 850 C CA . LYS A 1 111 ? 42.194 -19.756 4.064 1.00 73.31 111 LYS A CA 1
ATOM 851 C C . LYS A 1 111 ? 41.551 -20.715 5.063 1.00 73.31 111 LYS A C 1
ATOM 853 O O . LYS A 1 111 ? 40.758 -20.281 5.893 1.00 73.31 111 LYS A O 1
ATOM 858 N N . SER A 1 112 ? 41.871 -22.003 4.983 1.00 74.06 112 SER A N 1
ATOM 859 C CA . SER A 1 112 ? 41.478 -22.971 6.010 1.00 74.06 112 SER A CA 1
ATOM 860 C C . SER A 1 112 ? 42.291 -22.728 7.286 1.00 74.06 112 SER A C 1
ATOM 862 O O . SER A 1 112 ? 43.520 -22.787 7.250 1.00 74.06 112 SER A O 1
ATOM 864 N N . VAL A 1 113 ? 41.619 -22.465 8.407 1.00 75.94 113 VAL A N 1
ATOM 865 C CA . VAL A 1 113 ? 42.221 -22.468 9.749 1.00 75.94 113 VAL A CA 1
ATOM 866 C C . VAL A 1 113 ? 42.104 -23.879 10.325 1.00 75.94 113 VAL A C 1
ATOM 868 O O . VAL A 1 113 ? 41.018 -24.451 10.336 1.00 75.94 113 VAL A O 1
ATOM 871 N N . VAL A 1 114 ? 43.225 -24.437 10.785 1.00 68.12 114 VAL A N 1
ATOM 872 C CA . VAL A 1 114 ? 43.287 -25.715 11.508 1.00 68.12 114 VAL A CA 1
ATOM 873 C C . VAL A 1 114 ? 43.640 -25.404 12.957 1.00 68.12 114 VAL A C 1
ATOM 875 O O . VAL A 1 114 ? 44.705 -24.852 13.225 1.00 68.12 114 VAL A O 1
ATOM 878 N N . THR A 1 115 ? 42.749 -25.740 13.883 1.00 61.66 115 THR A N 1
ATOM 879 C CA . THR A 1 115 ? 42.998 -25.680 15.328 1.00 61.66 115 THR A CA 1
ATOM 880 C C . THR A 1 115 ? 43.394 -27.068 15.828 1.00 61.66 115 THR A C 1
ATOM 882 O O . THR A 1 115 ? 42.635 -28.017 15.631 1.00 61.66 115 THR A O 1
ATOM 885 N N . LEU A 1 116 ? 44.571 -27.187 16.450 1.00 64.38 116 LEU A N 1
ATOM 886 C CA . LEU A 1 116 ? 44.950 -28.341 17.273 1.00 64.38 116 LEU A CA 1
ATOM 887 C C . LEU A 1 116 ? 44.551 -28.049 18.728 1.00 64.38 116 LEU A C 1
ATOM 889 O O . LEU A 1 116 ? 44.790 -26.932 19.187 1.00 64.38 116 LEU A O 1
ATOM 893 N N . ASP A 1 117 ? 43.929 -29.037 19.376 1.00 62.28 117 ASP A N 1
ATOM 894 C CA . ASP A 1 117 ? 43.517 -29.046 20.793 1.00 62.28 117 ASP A CA 1
ATOM 895 C C . ASP A 1 117 ? 44.718 -28.945 21.751 1.00 62.28 117 ASP A C 1
ATOM 897 O O . ASP A 1 117 ? 45.735 -29.637 21.493 1.00 62.28 117 ASP A O 1
#

Radius of gyration: 23.84 Å; Cα contacts (8 Å, |Δi|>4): 33; chains: 1; bounding box: 58×45×53 Å

Foldseek 3Di:
DLVQVLVVDPDADDCVQCVPSNVSNVVVVVCPVVVVVDDDDPPDHCCVVDPVDDPPPSDPVPDPPPDPPPPPPPPPPPDDPDDDPVVVVVVVVVVVVVVVVVVPPPDDDDDDDDDDD

Organism: Verticillium longisporum (NCBI:txid100787)

Secondary structure (DSSP, 8-state):
-HHHHHHH-SSPPPTTT-HHHHHHHHHHHTTGGGTTTSSS-SSS-GGGSS-SS----S-GGG-----S-GGG--TT-SS-SS--HHHHHHHHHHHHHHHHHHHTSPP----------